Protein AF-A0A066WMF8-F1 (afdb_monomer)

Foldseek 3Di:
DDDPVNVVVVVVVVVVVVVVVCPVVPPDVVNVVVVVVVQVVCVVVQWHDDPVGIDHDDPDDDDDPVRVVVVVVVVVVVVVVVCVVCVVVPPPDDDDDDPDDPPPDPPPPPDDDDDD

Radius of gyration: 26.92 Å; Cα contacts (8 Å, |Δi|>4): 24; chains: 1; bounding box: 43×72×70 Å

Secondary structure (DSSP, 8-state):
---HHHHHHHHHHHHHHHHHHHHHHS--HHHHHHHHHHHHHHHHTTEEEETTEEEE---SPPPPHHHHHHHHHHHHHHHHHHHHHTTTTT-----S---------TTSSSS-----

Sequence (116 aa):
MATIGDYIFLAIVIALIVAIYQGITRGSPALQESIRNQQEALKKSGINLSDHGVSIKTDKRAPSREEYIDSAQRAFSSAGEAINRHREAMSWGGPEGAQGGHRTTAQQFFGKRKVG

Mean predicted aligned error: 18.96 Å

Organism: Tilletiaria anomala (strain ATCC 24038 / CBS 436.72 / UBC 951) (NCBI:txid1037660)

Structure (mmCIF, N/CA/C/O backbone):
data_AF-A0A066WMF8-F1
#
_entry.id   AF-A0A066WMF8-F1
#
loop_
_atom_site.group_PDB
_atom_site.id
_atom_site.type_symbol
_atom_site.label_atom_id
_atom_site.label_alt_id
_atom_site.label_comp_id
_atom_site.label_asym_id
_atom_site.label_entity_id
_atom_site.label_seq_id
_atom_site.pdbx_PDB_ins_code
_atom_site.Cartn_x
_atom_site.Cartn_y
_atom_site.Cartn_z
_atom_site.occupancy
_atom_site.B_iso_or_equiv
_atom_site.auth_seq_id
_atom_site.auth_comp_id
_atom_site.auth_asym_id
_atom_site.auth_atom_id
_atom_site.pdbx_PDB_model_num
ATOM 1 N N . MET A 1 1 ? 5.061 -12.685 -42.327 1.00 72.69 1 MET A N 1
ATOM 2 C CA . MET A 1 1 ? 6.243 -13.208 -41.613 1.00 72.69 1 MET A CA 1
ATOM 3 C C . MET A 1 1 ? 6.494 -12.278 -40.446 1.00 72.69 1 MET A C 1
ATOM 5 O O . MET A 1 1 ? 6.552 -11.080 -40.691 1.00 72.69 1 MET A O 1
ATOM 9 N N . ALA A 1 2 ? 6.538 -12.782 -39.213 1.00 77.38 2 ALA A N 1
ATOM 10 C CA . ALA A 1 2 ? 6.861 -11.939 -38.063 1.00 77.38 2 ALA A CA 1
ATOM 11 C C . ALA A 1 2 ? 8.289 -11.408 -38.224 1.00 77.38 2 ALA A C 1
ATOM 13 O O . ALA A 1 2 ? 9.204 -12.171 -38.555 1.00 77.38 2 ALA A O 1
ATOM 14 N N . THR A 1 3 ? 8.457 -10.102 -38.058 1.00 89.38 3 THR A N 1
ATOM 15 C CA . THR A 1 3 ? 9.758 -9.447 -38.208 1.00 89.38 3 THR A CA 1
ATOM 16 C C . THR A 1 3 ? 10.558 -9.653 -36.923 1.00 89.38 3 THR A C 1
ATOM 18 O O . THR A 1 3 ? 9.987 -9.786 -35.846 1.00 89.38 3 THR A O 1
ATOM 21 N N . ILE A 1 4 ? 11.891 -9.658 -36.993 1.00 90.62 4 ILE A N 1
ATOM 22 C CA . ILE A 1 4 ? 12.767 -9.790 -35.809 1.00 90.62 4 ILE A CA 1
ATOM 23 C C . ILE A 1 4 ? 12.416 -8.755 -34.719 1.00 90.62 4 ILE A C 1
ATOM 25 O O . ILE A 1 4 ? 12.471 -9.061 -33.530 1.00 90.62 4 ILE A O 1
ATOM 29 N N . GLY A 1 5 ? 11.977 -7.557 -35.122 1.00 91.19 5 GLY A N 1
ATOM 30 C CA . GLY A 1 5 ? 11.493 -6.518 -34.211 1.00 91.19 5 GLY A CA 1
ATOM 31 C C . GLY A 1 5 ? 10.264 -6.922 -33.387 1.00 91.19 5 GLY A C 1
ATOM 32 O O . GLY A 1 5 ? 10.190 -6.547 -32.219 1.00 91.19 5 GLY A O 1
ATOM 33 N N . ASP A 1 6 ? 9.360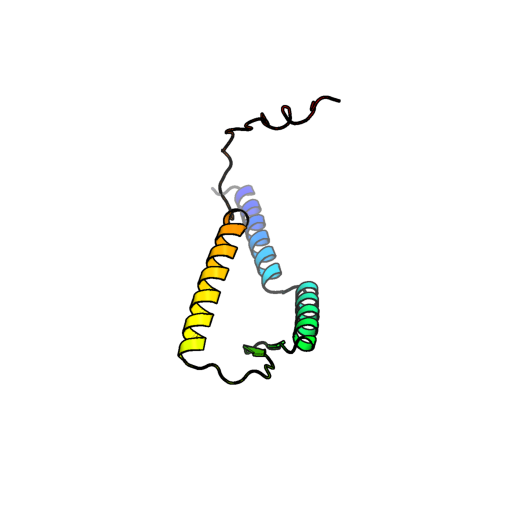 -7.742 -33.933 1.00 89.62 6 ASP A N 1
ATOM 34 C CA . ASP A 1 6 ? 8.160 -8.204 -33.219 1.00 89.62 6 ASP A CA 1
ATOM 35 C C . ASP A 1 6 ? 8.538 -9.094 -32.027 1.00 89.62 6 ASP A C 1
ATOM 37 O O . ASP A 1 6 ? 7.964 -8.978 -30.946 1.00 89.62 6 ASP A O 1
ATOM 41 N N . TYR A 1 7 ? 9.564 -9.936 -32.189 1.00 92.06 7 TYR A N 1
ATOM 42 C CA . TYR A 1 7 ? 10.062 -10.799 -31.115 1.00 92.06 7 TYR A CA 1
ATOM 43 C C . TYR A 1 7 ? 10.793 -10.014 -30.019 1.00 92.06 7 TYR A C 1
ATOM 45 O O . TYR A 1 7 ? 10.651 -10.332 -28.838 1.00 92.06 7 TYR A O 1
ATOM 53 N N . ILE A 1 8 ? 11.542 -8.969 -30.388 1.00 93.69 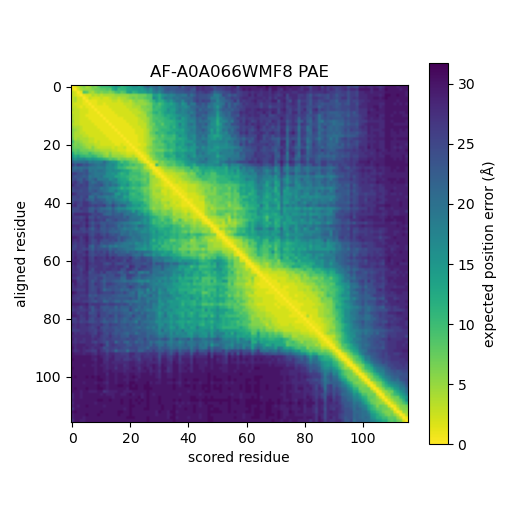8 ILE A N 1
ATOM 54 C CA . ILE A 1 8 ? 12.228 -8.096 -29.421 1.00 93.69 8 ILE A CA 1
ATOM 55 C C . ILE A 1 8 ? 11.202 -7.301 -28.610 1.00 93.69 8 ILE A C 1
ATOM 57 O O . ILE A 1 8 ? 11.288 -7.246 -27.383 1.00 93.69 8 ILE A O 1
ATOM 61 N N . PHE A 1 9 ? 10.203 -6.724 -29.281 1.00 93.50 9 PHE A N 1
ATOM 62 C CA . PHE A 1 9 ? 9.131 -5.993 -28.615 1.00 93.50 9 PHE A CA 1
ATOM 63 C C . PHE A 1 9 ? 8.342 -6.899 -27.663 1.00 93.50 9 PHE A C 1
ATOM 65 O O . PHE A 1 9 ? 8.123 -6.537 -26.506 1.00 93.50 9 PHE A O 1
ATOM 72 N N . LEU A 1 10 ? 8.000 -8.115 -28.103 1.00 91.94 10 LEU A N 1
ATOM 73 C CA . LEU A 1 10 ? 7.325 -9.104 -27.265 1.00 91.94 10 LEU A CA 1
ATOM 74 C C . LEU A 1 10 ? 8.136 -9.444 -26.003 1.00 91.94 10 LEU A C 1
ATOM 76 O O . LEU A 1 10 ? 7.574 -9.497 -24.909 1.00 91.94 10 LEU A O 1
ATOM 80 N N . ALA A 1 11 ? 9.453 -9.625 -26.130 1.00 92.75 11 ALA A N 1
ATOM 81 C CA . ALA A 1 11 ? 10.322 -9.915 -24.991 1.00 92.75 11 ALA A CA 1
ATOM 82 C C . ALA A 1 11 ? 10.338 -8.772 -23.959 1.00 92.75 11 ALA A C 1
ATOM 84 O O . ALA A 1 11 ? 10.276 -9.031 -22.756 1.00 92.75 11 ALA A O 1
ATOM 85 N N . ILE A 1 12 ? 10.359 -7.515 -24.416 1.00 95.00 12 ILE A N 1
ATOM 86 C CA . ILE A 1 12 ? 10.311 -6.336 -23.537 1.00 95.00 12 ILE A CA 1
ATOM 87 C C . ILE A 1 12 ? 8.979 -6.278 -22.785 1.00 95.00 12 ILE A C 1
ATOM 89 O O . ILE A 1 12 ? 8.969 -6.071 -21.571 1.00 95.00 12 ILE A O 1
ATOM 93 N N . VAL A 1 13 ? 7.859 -6.499 -23.478 1.00 95.25 13 VAL A N 1
ATOM 94 C CA . VAL A 1 13 ? 6.523 -6.484 -22.861 1.00 95.25 13 VAL A CA 1
ATOM 95 C C . VAL A 1 13 ? 6.400 -7.576 -21.796 1.00 95.25 13 VAL A C 1
ATOM 97 O O . VAL A 1 13 ? 5.950 -7.300 -20.683 1.00 95.25 13 VAL A O 1
ATOM 100 N N . ILE A 1 14 ? 6.858 -8.797 -22.091 1.00 95.88 14 ILE A N 1
ATOM 101 C CA . ILE A 1 14 ? 6.863 -9.901 -21.119 1.00 95.88 14 ILE A CA 1
ATOM 102 C C . ILE A 1 14 ? 7.741 -9.557 -19.908 1.00 95.88 14 ILE A C 1
ATOM 104 O O . ILE A 1 14 ? 7.315 -9.757 -18.769 1.00 95.88 14 ILE A O 1
ATOM 108 N N . ALA A 1 15 ? 8.934 -8.996 -20.124 1.00 93.81 15 ALA A N 1
ATOM 109 C CA . ALA A 1 15 ? 9.825 -8.593 -19.038 1.00 93.81 15 ALA A CA 1
ATOM 110 C C . ALA A 1 15 ? 9.186 -7.534 -18.121 1.00 93.81 15 ALA A C 1
ATOM 112 O O . ALA A 1 15 ? 9.320 -7.621 -16.900 1.00 93.81 15 ALA A O 1
ATOM 113 N N . LEU A 1 16 ? 8.444 -6.578 -18.689 1.00 94.56 16 LEU A N 1
ATOM 114 C CA . LEU A 1 16 ? 7.735 -5.536 -17.940 1.00 94.56 16 LEU A CA 1
ATOM 115 C C . LEU A 1 16 ? 6.629 -6.124 -17.052 1.00 94.56 16 LEU A C 1
ATOM 117 O O . LEU A 1 16 ? 6.539 -5.789 -15.871 1.00 94.56 16 LEU A O 1
ATOM 121 N N . ILE A 1 17 ? 5.838 -7.055 -17.591 1.00 94.50 17 ILE A N 1
ATOM 122 C CA . ILE A 1 17 ? 4.786 -7.753 -16.837 1.00 94.50 17 ILE A CA 1
ATOM 123 C C . ILE A 1 17 ? 5.397 -8.549 -15.676 1.00 94.50 17 ILE A C 1
ATOM 125 O O . ILE A 1 17 ? 4.920 -8.459 -14.543 1.00 94.50 17 ILE A O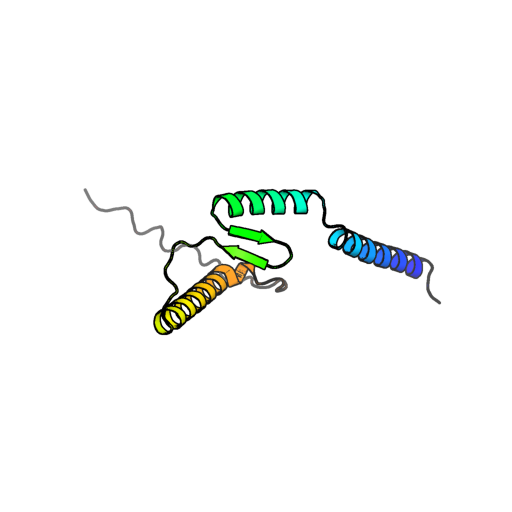 1
ATOM 129 N N . VAL A 1 18 ? 6.485 -9.284 -15.928 1.00 93.06 18 VAL A N 1
ATOM 130 C CA . VAL A 1 18 ? 7.191 -10.056 -14.892 1.00 93.06 18 VAL A CA 1
ATOM 131 C C . VAL A 1 18 ? 7.797 -9.139 -13.828 1.00 93.06 18 VAL A C 1
ATOM 133 O O . VAL A 1 18 ? 7.725 -9.459 -12.641 1.00 93.06 18 VAL A O 1
ATOM 136 N N . ALA A 1 19 ? 8.365 -7.996 -14.215 1.00 86.81 19 ALA A N 1
ATOM 137 C CA . ALA A 1 19 ? 8.931 -7.029 -13.279 1.00 86.81 19 ALA A CA 1
ATOM 138 C C . ALA A 1 19 ? 7.861 -6.445 -12.344 1.00 86.81 19 ALA A C 1
ATOM 140 O O . ALA A 1 19 ? 8.065 -6.411 -11.129 1.00 86.81 19 ALA A O 1
ATOM 141 N N . ILE A 1 20 ? 6.700 -6.060 -12.885 1.00 87.06 20 ILE A N 1
ATOM 142 C CA . ILE A 1 20 ? 5.565 -5.572 -12.088 1.00 87.06 20 ILE A CA 1
ATOM 143 C C . ILE A 1 20 ? 5.060 -6.677 -11.153 1.00 87.06 20 ILE A C 1
ATOM 145 O O . ILE A 1 20 ? 4.898 -6.446 -9.955 1.00 87.06 20 ILE A O 1
ATOM 149 N N . TYR A 1 21 ? 4.874 -7.895 -11.668 1.00 88.44 21 TYR A N 1
ATOM 150 C CA . TYR A 1 21 ? 4.416 -9.032 -10.869 1.00 88.44 21 TYR A CA 1
ATOM 151 C C . TYR A 1 21 ? 5.367 -9.347 -9.707 1.00 88.44 21 TYR A C 1
ATOM 153 O O . TYR A 1 21 ? 4.927 -9.547 -8.572 1.00 88.44 21 TYR A O 1
ATOM 161 N N . GLN A 1 22 ? 6.679 -9.344 -9.960 1.00 81.19 22 GLN A N 1
ATOM 162 C CA . GLN A 1 22 ? 7.677 -9.552 -8.912 1.00 81.19 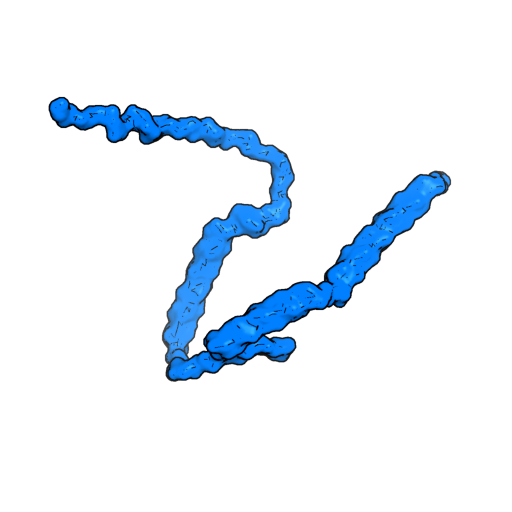22 GLN A CA 1
ATOM 163 C C . GLN A 1 22 ? 7.749 -8.385 -7.925 1.00 81.19 22 GLN A C 1
ATOM 165 O O . GLN A 1 22 ? 7.954 -8.631 -6.741 1.00 81.19 22 GLN A O 1
ATOM 170 N N . GLY A 1 23 ? 7.536 -7.146 -8.374 1.00 79.00 23 GLY A N 1
ATOM 171 C CA . GLY A 1 23 ? 7.473 -5.977 -7.495 1.00 79.00 23 GLY A CA 1
ATOM 172 C C . GLY A 1 23 ? 6.286 -6.011 -6.527 1.00 79.00 23 GLY A C 1
ATOM 173 O O . GLY A 1 23 ? 6.420 -5.586 -5.384 1.00 79.00 23 GLY A O 1
ATOM 174 N N . ILE A 1 24 ? 5.147 -6.562 -6.956 1.00 74.06 24 ILE A N 1
ATOM 175 C CA . ILE A 1 24 ? 3.954 -6.712 -6.108 1.00 74.06 24 ILE A CA 1
ATOM 176 C C . ILE A 1 24 ? 4.097 -7.908 -5.156 1.00 74.06 24 ILE A C 1
ATOM 178 O O . ILE A 1 24 ? 3.791 -7.799 -3.972 1.00 74.06 24 ILE A O 1
ATOM 182 N N . THR A 1 25 ? 4.555 -9.057 -5.659 1.00 73.31 25 THR A N 1
ATOM 183 C CA . THR A 1 25 ? 4.628 -10.300 -4.865 1.00 73.31 25 THR A CA 1
ATOM 184 C C . THR A 1 25 ? 5.775 -10.302 -3.862 1.00 73.31 25 THR A C 1
ATOM 186 O O . THR A 1 25 ? 5.630 -10.825 -2.757 1.00 73.31 25 THR A O 1
ATOM 189 N N . ARG A 1 26 ? 6.908 -9.681 -4.196 1.00 65.50 26 ARG A N 1
ATOM 190 C CA . ARG A 1 26 ? 8.011 -9.463 -3.258 1.00 65.50 26 ARG A CA 1
ATOM 191 C C . ARG A 1 26 ? 7.784 -8.142 -2.545 1.00 65.50 26 ARG A C 1
ATOM 193 O O . ARG A 1 26 ? 8.526 -7.189 -2.767 1.00 65.50 26 ARG A O 1
ATOM 200 N N . GLY A 1 27 ? 6.732 -8.100 -1.722 1.00 58.78 27 GLY A N 1
ATOM 201 C CA . GLY A 1 27 ? 6.409 -6.958 -0.872 1.00 58.78 27 GLY A CA 1
ATOM 202 C C . GLY A 1 27 ? 7.689 -6.424 -0.240 1.00 58.78 27 GLY A C 1
ATOM 203 O O . GLY A 1 27 ? 8.353 -7.128 0.526 1.00 58.78 27 GLY A O 1
ATOM 204 N N . SER A 1 28 ? 8.088 -5.226 -0.660 1.00 60.94 28 SER A N 1
ATOM 205 C CA . SER A 1 28 ? 9.400 -4.685 -0.342 1.00 60.94 28 SER A CA 1
ATOM 206 C C . SER A 1 28 ? 9.560 -4.586 1.180 1.00 60.94 28 SER A C 1
ATOM 208 O O . SER A 1 28 ? 8.602 -4.240 1.878 1.00 60.94 28 SER A O 1
ATOM 210 N N . PRO A 1 29 ? 10.747 -4.886 1.739 1.00 61.00 29 PRO A N 1
ATOM 211 C CA . PRO A 1 29 ? 10.976 -4.798 3.183 1.00 61.00 29 PRO A CA 1
ATOM 212 C C . PRO A 1 29 ? 10.650 -3.401 3.736 1.00 61.00 29 PRO A C 1
ATOM 214 O O . PRO A 1 29 ? 10.168 -3.293 4.855 1.00 61.00 29 PRO A O 1
ATOM 217 N N . ALA A 1 30 ? 10.772 -2.355 2.910 1.00 60.56 30 ALA A N 1
ATOM 218 C CA . ALA A 1 30 ? 10.337 -0.994 3.225 1.00 60.56 30 ALA A CA 1
ATOM 219 C C . ALA A 1 30 ? 8.817 -0.861 3.473 1.00 60.56 30 ALA A C 1
ATOM 221 O O . ALA A 1 30 ? 8.395 -0.095 4.344 1.00 60.56 30 ALA A O 1
ATOM 222 N N . LEU A 1 31 ? 7.979 -1.614 2.745 1.00 60.44 31 LEU A N 1
ATOM 223 C CA . LEU A 1 31 ? 6.538 -1.673 3.010 1.00 60.44 31 LEU A CA 1
ATOM 224 C C . LEU A 1 31 ? 6.258 -2.410 4.320 1.00 60.44 31 LEU A C 1
ATOM 226 O O . LEU 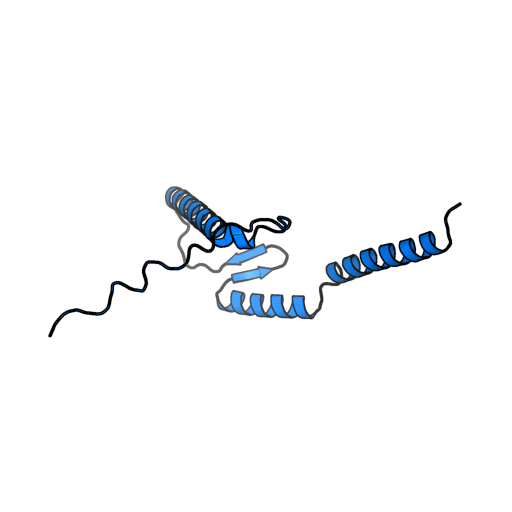A 1 31 ? 5.447 -1.944 5.114 1.00 60.44 31 LEU A O 1
ATOM 230 N N . GLN A 1 32 ? 6.941 -3.530 4.569 1.00 61.62 32 GLN A N 1
ATOM 231 C CA . GLN A 1 32 ? 6.772 -4.286 5.814 1.00 61.62 32 GLN A CA 1
ATOM 232 C C . GLN A 1 32 ? 7.214 -3.477 7.035 1.00 61.62 32 GLN A C 1
ATOM 234 O O . GLN A 1 32 ? 6.553 -3.524 8.065 1.00 61.62 32 GLN A O 1
ATOM 239 N N . GLU A 1 33 ? 8.290 -2.702 6.921 1.00 65.25 33 GLU A N 1
ATOM 240 C CA . GLU A 1 33 ? 8.784 -1.823 7.982 1.00 65.25 33 GLU A CA 1
ATOM 241 C C . GLU A 1 33 ? 7.823 -0.655 8.240 1.00 65.25 33 GLU A C 1
ATOM 243 O O . GLU A 1 33 ? 7.498 -0.358 9.387 1.00 65.25 33 GLU A O 1
ATOM 248 N N . SER A 1 34 ? 7.255 -0.066 7.183 1.00 63.38 34 SER A N 1
ATOM 249 C CA . SER A 1 34 ? 6.217 0.966 7.312 1.00 63.38 34 SER A CA 1
ATOM 250 C C . SER A 1 34 ? 4.937 0.421 7.953 1.00 63.38 34 SER A C 1
ATOM 252 O O . SER A 1 34 ? 4.371 1.057 8.843 1.00 63.38 34 SER A O 1
ATOM 254 N N . ILE A 1 35 ? 4.504 -0.778 7.551 1.00 68.62 35 ILE A N 1
ATOM 255 C CA . ILE A 1 35 ? 3.348 -1.466 8.138 1.00 68.62 35 ILE A CA 1
ATOM 256 C C . ILE A 1 35 ? 3.632 -1.832 9.597 1.00 68.62 35 ILE A C 1
ATOM 258 O O . ILE A 1 35 ? 2.765 -1.620 10.438 1.00 68.62 35 ILE A O 1
ATOM 262 N N . ARG A 1 36 ? 4.834 -2.314 9.935 1.00 71.94 36 ARG A N 1
ATOM 263 C CA . ARG A 1 36 ? 5.232 -2.615 11.321 1.00 71.94 36 ARG A CA 1
ATOM 264 C C . ARG A 1 36 ? 5.255 -1.367 12.196 1.00 71.94 36 ARG A C 1
ATOM 266 O O . ARG A 1 36 ? 4.685 -1.394 13.279 1.00 71.94 36 ARG A O 1
ATOM 273 N N . ASN A 1 37 ? 5.812 -0.259 11.713 1.00 72.88 37 ASN A N 1
ATOM 274 C CA . ASN A 1 37 ? 5.816 1.009 12.447 1.00 72.88 37 ASN A CA 1
ATOM 275 C C . ASN A 1 37 ? 4.387 1.525 12.688 1.00 72.88 37 ASN A C 1
ATOM 277 O O . ASN A 1 37 ? 4.069 2.020 13.771 1.00 72.88 37 ASN A O 1
ATOM 281 N N . GLN A 1 38 ? 3.492 1.356 11.709 1.00 73.44 38 GLN A N 1
ATOM 282 C CA . GLN A 1 38 ? 2.070 1.658 11.881 1.00 73.44 38 GLN A CA 1
ATOM 283 C C . GLN A 1 38 ? 1.390 0.679 12.845 1.00 73.44 38 GLN A C 1
ATOM 285 O O . GLN A 1 38 ? 0.619 1.115 13.694 1.00 73.44 38 GLN A O 1
ATOM 290 N N . GLN A 1 39 ? 1.696 -0.619 12.781 1.00 71.00 39 GLN A N 1
ATOM 291 C CA . GLN A 1 39 ? 1.194 -1.622 13.724 1.00 71.00 39 GLN A CA 1
ATOM 292 C C . GLN A 1 39 ? 1.644 -1.327 15.158 1.00 71.00 39 GLN A C 1
ATOM 294 O O . GLN A 1 39 ? 0.839 -1.454 16.076 1.00 71.00 39 GLN A O 1
ATOM 299 N N . GLU A 1 40 ? 2.885 -0.896 15.378 1.00 74.50 40 GLU A N 1
ATOM 300 C CA . GLU A 1 40 ? 3.379 -0.502 16.701 1.00 74.50 40 GLU A CA 1
ATOM 301 C C . GLU A 1 40 ? 2.689 0.763 17.222 1.00 74.50 40 GLU A C 1
ATOM 303 O O . GLU A 1 40 ? 2.275 0.807 18.387 1.00 74.50 40 GLU A O 1
ATOM 308 N N . ALA A 1 41 ? 2.490 1.763 16.359 1.00 74.00 41 ALA A N 1
ATOM 309 C CA . ALA A 1 41 ? 1.722 2.958 16.699 1.00 74.00 41 ALA A CA 1
ATOM 310 C C . ALA A 1 41 ? 0.264 2.611 17.057 1.00 74.00 41 ALA A C 1
ATOM 312 O O . ALA A 1 41 ? -0.252 3.071 18.077 1.00 74.00 41 ALA A O 1
ATOM 313 N N . LEU A 1 42 ? -0.371 1.731 16.279 1.00 71.19 42 LEU A N 1
ATOM 314 C CA . LEU A 1 42 ? -1.722 1.222 16.528 1.00 71.19 42 LEU A CA 1
ATOM 315 C C . LEU A 1 42 ? -1.786 0.417 17.832 1.00 71.19 42 LEU A C 1
ATOM 317 O O . LEU A 1 42 ? -2.705 0.614 18.628 1.00 71.19 42 LEU A O 1
ATOM 321 N N . LYS A 1 43 ? -0.772 -0.407 18.115 1.00 75.88 43 LYS A N 1
ATOM 322 C CA . LYS A 1 43 ? -0.668 -1.197 19.348 1.00 75.88 43 LYS A CA 1
ATOM 323 C C . LYS A 1 43 ? -0.557 -0.304 20.580 1.00 75.88 43 LYS A C 1
ATOM 325 O O . LYS A 1 43 ? -1.192 -0.595 21.594 1.00 75.88 43 LYS A O 1
ATOM 330 N N . LYS A 1 44 ? 0.179 0.809 20.486 1.00 75.19 44 LYS A N 1
ATOM 331 C CA . LYS A 1 44 ? 0.255 1.837 21.539 1.00 75.19 44 LYS A CA 1
ATOM 332 C C . LYS A 1 44 ? -1.094 2.527 21.772 1.00 75.19 44 LYS A C 1
ATOM 334 O O . LYS A 1 44 ? -1.410 2.868 22.908 1.00 75.19 44 LYS A O 1
ATOM 339 N N . SER A 1 45 ? -1.906 2.667 20.727 1.00 69.75 45 SER A N 1
ATOM 340 C CA . SER A 1 45 ? -3.295 3.142 20.801 1.00 69.75 45 SER A CA 1
ATOM 341 C C . SER A 1 45 ? -4.313 2.054 21.187 1.00 69.75 45 SER A C 1
ATOM 343 O O . SER A 1 45 ? -5.507 2.335 21.228 1.00 69.75 45 SER A O 1
ATOM 345 N N . GLY A 1 46 ? -3.871 0.826 21.490 1.00 69.12 46 GLY A N 1
ATOM 346 C CA . GLY A 1 46 ? -4.734 -0.283 21.914 1.00 69.12 46 GLY A CA 1
ATOM 347 C C . GLY A 1 46 ? -5.322 -1.129 20.777 1.00 69.12 46 GLY A C 1
ATOM 348 O O . GLY A 1 46 ? -6.144 -2.005 21.044 1.00 69.12 46 GLY A O 1
ATOM 349 N N . ILE A 1 47 ? -4.899 -0.904 19.531 1.00 70.44 47 ILE A N 1
ATOM 350 C CA . ILE A 1 47 ? -5.334 -1.625 18.329 1.00 70.44 47 ILE A CA 1
ATOM 351 C C . ILE A 1 47 ? -4.245 -2.635 17.932 1.00 70.44 47 ILE A C 1
ATOM 353 O O . ILE A 1 47 ? -3.168 -2.271 17.475 1.00 70.44 47 ILE A O 1
ATOM 357 N N . ASN A 1 48 ? -4.519 -3.924 18.105 1.00 72.69 48 ASN A N 1
ATOM 358 C CA . ASN A 1 48 ? -3.671 -5.029 17.668 1.00 72.69 48 ASN A CA 1
ATOM 359 C C . ASN A 1 48 ? -4.087 -5.472 16.259 1.00 72.69 48 ASN A C 1
ATOM 361 O O . ASN A 1 48 ? -5.145 -6.074 16.083 1.00 72.69 48 ASN A O 1
ATOM 365 N N . LEU A 1 49 ? -3.255 -5.182 15.260 1.00 65.25 49 LEU A N 1
ATOM 366 C CA . LEU A 1 49 ? -3.390 -5.731 13.909 1.00 65.25 49 LEU A CA 1
ATOM 367 C C . LEU A 1 49 ? -2.584 -7.031 13.816 1.00 65.25 49 LEU A C 1
ATOM 369 O O . LEU A 1 49 ? -1.386 -7.031 14.087 1.00 65.25 49 LEU A O 1
ATOM 373 N N . SER A 1 50 ? -3.236 -8.121 13.421 1.00 71.12 50 SER A N 1
ATOM 374 C CA . SER A 1 50 ? -2.605 -9.410 13.114 1.00 71.12 50 SER A CA 1
ATOM 375 C C . SER A 1 50 ? -3.084 -9.913 11.752 1.00 71.12 50 SER A C 1
ATOM 377 O O . SER A 1 50 ? -4.148 -9.496 11.294 1.00 71.12 50 SER A O 1
ATOM 379 N N . ASP A 1 51 ? -2.356 -10.846 11.135 1.00 64.38 51 ASP A N 1
ATOM 380 C CA . ASP A 1 51 ? -2.725 -11.436 9.832 1.00 64.38 51 ASP A CA 1
ATOM 381 C C . ASP A 1 51 ? -4.102 -12.126 9.840 1.00 64.38 51 ASP A C 1
ATOM 383 O O . ASP A 1 51 ? -4.712 -12.328 8.793 1.00 64.38 51 ASP A O 1
ATOM 387 N N . HIS A 1 52 ? -4.621 -12.455 11.026 1.00 68.69 52 HIS A N 1
ATOM 388 C CA . HIS A 1 52 ? -5.929 -13.081 11.217 1.00 68.69 52 HIS A CA 1
ATOM 389 C C . HIS A 1 52 ? -7.049 -12.084 11.562 1.00 68.69 52 HIS A C 1
ATOM 391 O O . HIS A 1 52 ? -8.214 -12.478 11.606 1.00 68.69 52 HIS A O 1
ATOM 397 N N . GLY A 1 53 ? -6.733 -10.806 11.809 1.00 67.44 53 GLY A N 1
ATOM 398 C CA . GLY A 1 53 ? -7.737 -9.783 12.106 1.00 67.44 53 GLY A CA 1
ATOM 399 C C . GLY A 1 53 ? -7.265 -8.643 13.011 1.00 67.44 53 GLY A C 1
ATOM 400 O O . GLY A 1 53 ? -6.117 -8.587 13.460 1.00 67.44 53 GLY A O 1
ATOM 401 N N . VAL A 1 54 ? -8.197 -7.724 13.285 1.00 76.06 54 VAL A N 1
ATOM 402 C CA . VAL A 1 54 ? -7.995 -6.508 14.088 1.00 76.06 54 VAL A CA 1
ATOM 403 C C . VAL A 1 54 ? -8.661 -6.667 15.453 1.00 76.06 54 VAL A C 1
ATOM 405 O O . VAL A 1 54 ? -9.871 -6.856 15.542 1.00 76.06 54 VAL A O 1
ATOM 408 N N . SER A 1 55 ? -7.880 -6.559 16.525 1.00 75.56 55 SER A N 1
ATOM 409 C CA . SER A 1 55 ? -8.355 -6.589 17.909 1.00 75.56 55 SER A CA 1
ATOM 410 C C . SER A 1 55 ? -8.195 -5.210 18.539 1.00 75.56 55 SER A C 1
ATOM 412 O O . SER A 1 55 ? -7.095 -4.671 18.573 1.00 75.56 55 SER A O 1
ATOM 414 N N . ILE A 1 56 ? -9.275 -4.625 19.048 1.00 74.12 56 ILE A N 1
ATOM 415 C CA . ILE A 1 56 ? -9.244 -3.306 19.689 1.00 74.12 56 ILE A CA 1
ATOM 416 C C . ILE A 1 56 ? -9.529 -3.501 21.172 1.00 74.12 56 ILE A C 1
ATOM 418 O O . ILE A 1 56 ? -10.597 -3.994 21.538 1.00 74.12 56 ILE A O 1
ATOM 422 N N . LYS A 1 57 ? -8.594 -3.100 22.037 1.00 73.50 57 LYS A N 1
ATOM 423 C CA . LYS A 1 57 ? -8.880 -2.968 23.466 1.00 73.50 57 LYS A CA 1
ATOM 424 C C . LYS A 1 57 ? -9.822 -1.787 23.647 1.00 73.50 57 LYS A C 1
ATOM 426 O O . LYS A 1 57 ? -9.444 -0.644 23.409 1.00 73.50 57 LYS A O 1
ATOM 431 N N . THR A 1 58 ? -11.056 -2.072 24.038 1.00 69.12 58 THR A N 1
ATOM 432 C CA . THR A 1 58 ? -12.036 -1.047 24.375 1.00 69.12 58 THR A CA 1
ATOM 433 C C . THR A 1 58 ? -12.589 -1.324 25.763 1.00 69.12 58 THR A C 1
ATOM 435 O O . THR A 1 58 ? -13.086 -2.413 26.028 1.00 69.12 58 THR A O 1
ATOM 438 N N . ASP A 1 59 ? -12.505 -0.331 26.647 1.00 71.06 59 ASP A N 1
ATOM 439 C CA . ASP A 1 59 ? -13.117 -0.373 27.982 1.00 71.06 59 ASP A CA 1
ATOM 440 C C . ASP A 1 59 ? -14.604 0.025 27.941 1.00 71.06 59 ASP A C 1
ATOM 442 O O . ASP A 1 59 ? -15.233 0.287 28.968 1.00 71.06 59 ASP A O 1
ATOM 446 N N . LYS A 1 60 ? -15.192 0.120 26.741 1.00 68.50 60 LYS A N 1
ATOM 447 C CA . LYS A 1 60 ? -16.599 0.475 26.577 1.00 68.50 60 LYS A CA 1
ATOM 448 C C . LYS A 1 60 ? -17.501 -0.730 26.827 1.00 68.50 60 LYS A C 1
ATOM 450 O O . LYS A 1 60 ? -17.243 -1.839 26.368 1.00 68.50 60 LYS A O 1
ATOM 455 N N . ARG A 1 61 ? -18.613 -0.471 27.519 1.00 78.06 61 ARG A N 1
ATOM 456 C CA . ARG A 1 61 ? -19.735 -1.404 27.660 1.00 78.06 61 ARG A CA 1
A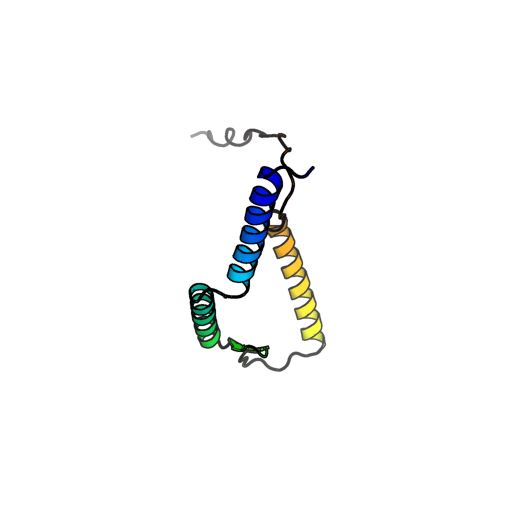TOM 457 C C . ARG A 1 61 ? -20.218 -1.855 26.276 1.00 78.06 61 ARG A C 1
ATOM 459 O O . ARG A 1 61 ? -20.259 -1.050 25.348 1.00 78.06 61 ARG A O 1
ATOM 466 N N . ALA A 1 62 ? -20.630 -3.121 26.171 1.00 75.75 62 ALA A N 1
ATOM 467 C CA . ALA A 1 62 ? -21.251 -3.651 24.962 1.00 75.75 62 ALA A CA 1
ATOM 468 C C . ALA A 1 62 ? -22.453 -2.771 24.545 1.00 75.75 62 ALA A C 1
ATOM 470 O O . ALA A 1 62 ? -23.350 -2.561 25.372 1.00 75.75 62 ALA A O 1
ATOM 471 N N . PRO A 1 63 ? -22.465 -2.239 23.308 1.00 76.06 63 PRO A N 1
ATOM 472 C CA . PRO A 1 63 ? -23.520 -1.343 22.849 1.00 76.06 63 PRO A CA 1
ATOM 473 C C . PRO A 1 63 ? -24.861 -2.075 22.785 1.00 76.06 63 PRO A C 1
ATOM 475 O O . PRO A 1 63 ? -24.923 -3.267 22.467 1.00 76.06 63 PRO A O 1
ATOM 478 N N . SER A 1 64 ? -25.946 -1.362 23.089 1.00 83.69 64 SER A N 1
ATOM 479 C CA . SER A 1 64 ? -27.293 -1.883 22.847 1.00 83.69 64 SER A CA 1
ATOM 480 C C . SER A 1 64 ? -27.568 -1.972 21.342 1.00 83.69 64 SER A C 1
ATOM 482 O O . SER A 1 64 ? -26.876 -1.366 20.521 1.00 83.69 64 SER A O 1
ATOM 484 N N . ARG A 1 65 ? -28.588 -2.745 20.955 1.00 79.06 65 ARG A N 1
ATOM 485 C CA . ARG A 1 65 ? -28.931 -2.969 19.542 1.00 79.06 65 ARG A CA 1
ATOM 486 C C . ARG A 1 65 ? -29.250 -1.658 18.820 1.00 79.06 65 ARG A C 1
ATOM 488 O O . ARG A 1 65 ? -28.855 -1.475 17.673 1.00 79.06 65 ARG A O 1
ATOM 495 N N . GLU A 1 66 ? -29.925 -0.747 19.503 1.00 80.69 66 GLU A N 1
ATOM 496 C CA . GLU A 1 66 ? -30.281 0.577 18.997 1.00 80.69 66 GLU A CA 1
ATOM 497 C C . GLU A 1 66 ? -29.031 1.445 18.805 1.00 80.69 66 GLU A C 1
ATOM 499 O O . GLU A 1 66 ? -28.860 2.058 17.755 1.00 80.69 66 GLU A O 1
ATOM 504 N N . GLU A 1 67 ? -28.102 1.422 19.764 1.00 78.75 67 GLU A N 1
ATOM 505 C CA . GLU A 1 67 ? -26.835 2.156 19.675 1.00 78.75 67 GLU A CA 1
ATOM 506 C C . GLU A 1 67 ? -25.932 1.616 18.551 1.00 78.75 67 GLU A C 1
ATOM 508 O O . GLU A 1 67 ? -25.214 2.374 17.888 1.00 78.75 67 GLU A O 1
ATOM 513 N N . TYR A 1 68 ? -26.007 0.313 18.268 1.00 80.06 68 TYR A N 1
ATOM 514 C CA . TYR A 1 68 ? -25.334 -0.293 17.121 1.00 80.06 68 TYR A CA 1
ATOM 515 C C . TYR A 1 68 ? -25.901 0.207 15.784 1.00 80.06 68 TYR A C 1
ATOM 517 O O . TYR A 1 68 ? -25.143 0.553 14.879 1.00 80.06 68 TYR A O 1
ATOM 525 N N . ILE A 1 69 ? -27.227 0.291 15.656 1.00 87.06 69 ILE A N 1
ATOM 526 C CA . ILE A 1 69 ? -27.876 0.777 14.428 1.00 87.06 69 ILE A CA 1
ATOM 527 C C . ILE A 1 69 ? -27.538 2.254 14.196 1.00 87.06 69 ILE A C 1
ATOM 529 O O . ILE A 1 69 ? -27.133 2.626 13.093 1.00 87.06 69 ILE A O 1
ATOM 533 N N . ASP A 1 70 ? -27.622 3.076 15.240 1.00 88.00 70 ASP A N 1
ATOM 534 C CA . ASP A 1 70 ? -27.284 4.499 15.179 1.00 88.00 70 ASP A CA 1
ATOM 535 C C . ASP A 1 70 ? -25.813 4.733 14.818 1.00 88.00 70 ASP A C 1
ATOM 537 O O . ASP A 1 70 ? -25.490 5.586 13.985 1.00 88.00 70 ASP A O 1
ATOM 541 N N . SER A 1 71 ? -24.897 3.976 15.430 1.00 82.50 71 SER A N 1
ATOM 542 C CA . SER A 1 71 ? -23.466 4.088 15.129 1.00 82.50 71 SER A CA 1
ATOM 543 C C . SER A 1 71 ? -23.142 3.630 13.708 1.00 82.50 71 SER A C 1
ATOM 545 O O . SER A 1 71 ? -22.352 4.294 13.037 1.00 82.50 71 SER A O 1
ATOM 547 N N . ALA A 1 72 ? -23.799 2.581 13.206 1.00 85.50 72 ALA A N 1
ATOM 548 C CA . ALA A 1 72 ? -23.669 2.155 11.818 1.00 85.50 72 ALA A CA 1
ATOM 549 C C . ALA A 1 72 ? -24.176 3.233 10.852 1.00 85.50 72 ALA A C 1
ATOM 551 O O . ALA A 1 72 ? -23.465 3.591 9.916 1.00 85.50 72 A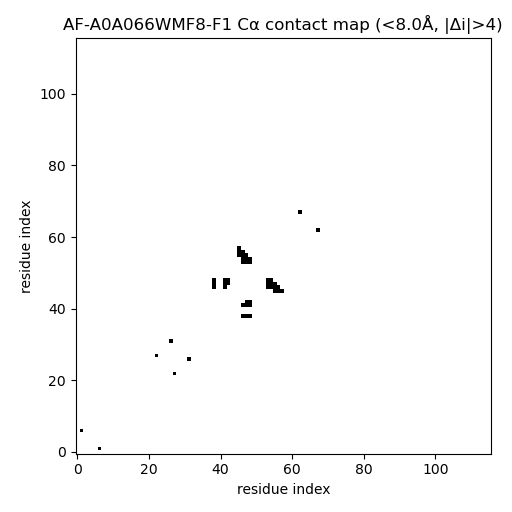LA A O 1
ATOM 552 N N . GLN A 1 73 ? -25.358 3.810 11.094 1.00 88.25 73 GLN A N 1
ATOM 553 C CA . GLN A 1 73 ? -25.901 4.878 10.247 1.00 88.25 73 GLN A CA 1
ATOM 554 C C . GLN A 1 73 ? -24.974 6.097 10.192 1.00 88.25 73 GLN A C 1
ATOM 556 O O . GLN A 1 73 ? -24.713 6.619 9.108 1.00 88.25 73 GLN A O 1
ATOM 561 N N . ARG A 1 74 ? -24.418 6.510 11.338 1.00 87.00 74 ARG A N 1
ATOM 562 C CA . ARG A 1 74 ? -23.432 7.605 11.399 1.00 87.00 74 ARG A CA 1
ATOM 563 C C . ARG A 1 74 ? -22.117 7.247 10.708 1.00 87.00 74 ARG A C 1
ATOM 565 O O . ARG A 1 74 ? -21.511 8.096 10.055 1.00 87.00 74 ARG A O 1
ATOM 572 N N . ALA A 1 75 ? -21.658 6.004 10.834 1.00 83.62 75 ALA A N 1
ATOM 573 C CA . ALA A 1 75 ? -20.468 5.533 10.133 1.00 83.62 75 ALA A CA 1
ATOM 574 C C . ALA A 1 75 ? -20.679 5.547 8.611 1.00 83.62 75 ALA A C 1
ATOM 576 O O . ALA A 1 75 ? -19.821 6.031 7.880 1.00 83.62 75 ALA A O 1
ATOM 577 N N . PHE A 1 76 ? -21.840 5.100 8.129 1.00 87.62 76 PHE A N 1
ATOM 578 C CA . PHE A 1 76 ? -22.166 5.121 6.703 1.00 87.62 76 PHE A CA 1
ATOM 579 C C . PHE A 1 76 ? -22.310 6.541 6.152 1.00 87.62 76 PHE A C 1
ATOM 581 O O . PHE A 1 76 ? -21.782 6.822 5.075 1.00 87.62 76 PHE A O 1
ATOM 588 N N . SER A 1 77 ? -22.975 7.448 6.874 1.00 87.50 77 SER A N 1
ATOM 589 C CA . SER A 1 77 ? -23.110 8.838 6.425 1.00 87.50 77 SER A CA 1
ATOM 590 C C . SER A 1 77 ? -21.757 9.547 6.373 1.00 87.50 77 SER A C 1
ATOM 592 O O . SER A 1 77 ? -21.409 10.132 5.348 1.00 87.50 77 SER A O 1
ATOM 594 N N . SER A 1 78 ? -20.947 9.423 7.427 1.00 86.44 78 SER A N 1
ATOM 595 C CA . SER A 1 78 ? -19.607 10.020 7.474 1.00 86.44 78 SER A CA 1
ATOM 596 C C . SER A 1 78 ? -18.652 9.432 6.430 1.00 86.44 78 SER A C 1
ATOM 598 O O . SER A 1 78 ? -17.885 10.181 5.819 1.00 86.44 78 SER A O 1
ATOM 600 N N . ALA A 1 79 ? -18.727 8.123 6.165 1.00 82.75 79 ALA A N 1
ATOM 601 C CA . ALA A 1 79 ? -17.982 7.485 5.085 1.00 82.75 79 ALA A CA 1
ATOM 602 C C . ALA A 1 79 ? -18.419 8.014 3.711 1.00 82.75 79 ALA A C 1
ATOM 604 O O . ALA A 1 79 ? -17.569 8.378 2.900 1.00 82.75 79 ALA A O 1
ATOM 605 N N . GLY A 1 80 ? -19.728 8.127 3.464 1.00 85.56 80 GLY A N 1
ATOM 606 C CA . GLY A 1 80 ? -20.265 8.699 2.228 1.00 85.56 80 GLY A CA 1
ATOM 607 C C . GLY A 1 80 ? -19.821 10.147 2.007 1.00 85.56 80 GLY A C 1
ATOM 608 O O . GLY A 1 80 ? -19.391 10.508 0.913 1.00 85.56 80 GLY A O 1
ATOM 609 N N . GLU A 1 81 ? -19.839 10.972 3.052 1.00 83.69 81 GLU A N 1
ATOM 610 C CA . GLU A 1 81 ? -19.320 12.340 2.992 1.00 83.69 81 GLU A CA 1
ATOM 611 C C . GLU A 1 81 ? -17.817 12.394 2.704 1.00 83.69 81 GLU A C 1
ATOM 613 O O . GLU A 1 81 ? -17.379 13.219 1.904 1.00 83.69 81 GLU A O 1
ATOM 618 N N . ALA A 1 82 ? -17.015 11.532 3.335 1.00 80.75 82 ALA A N 1
ATOM 619 C CA . ALA A 1 82 ? -15.578 11.465 3.085 1.00 80.75 82 ALA A CA 1
ATOM 620 C C . ALA A 1 82 ? -15.275 11.038 1.641 1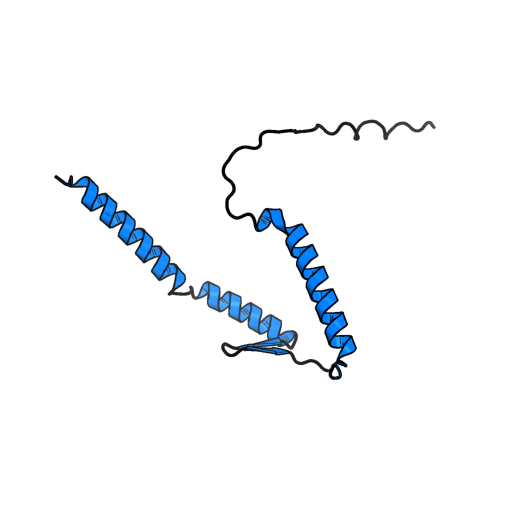.00 80.75 82 ALA A C 1
ATOM 622 O O . ALA A 1 82 ? -14.435 11.654 0.983 1.00 80.75 82 ALA A O 1
ATOM 623 N N . ILE A 1 83 ? -16.006 10.048 1.125 1.00 80.88 83 ILE A N 1
ATOM 624 C CA . ILE A 1 83 ? -15.911 9.607 -0.271 1.00 80.88 83 ILE A CA 1
ATOM 625 C C . ILE A 1 83 ? -16.290 10.749 -1.216 1.00 80.88 83 ILE A C 1
ATOM 627 O O . ILE A 1 83 ? -15.581 10.990 -2.186 1.00 80.88 83 ILE A O 1
ATOM 631 N N . ASN A 1 84 ? -17.353 11.496 -0.917 1.00 80.25 84 ASN A N 1
ATOM 632 C CA . ASN A 1 84 ? -17.751 12.647 -1.726 1.00 80.25 84 ASN A CA 1
ATOM 633 C C . ASN A 1 84 ? -16.704 13.771 -1.694 1.00 80.25 84 ASN A C 1
ATOM 635 O O . ASN A 1 84 ? -16.395 14.338 -2.740 1.00 80.25 84 ASN A O 1
ATOM 639 N N . ARG A 1 85 ? -16.113 14.058 -0.526 1.00 80.75 85 ARG A N 1
ATOM 640 C CA . ARG A 1 85 ? -15.042 15.061 -0.370 1.00 80.75 85 ARG A CA 1
ATOM 641 C C . ARG A 1 85 ? -13.756 14.682 -1.110 1.00 80.75 85 ARG A C 1
ATOM 643 O O . ARG A 1 85 ? -13.054 15.566 -1.582 1.00 80.75 85 ARG A O 1
ATOM 650 N N . HIS A 1 86 ? -13.463 13.389 -1.239 1.00 72.69 86 HIS A N 1
ATOM 651 C CA . HIS A 1 86 ? -12.280 12.878 -1.941 1.00 72.69 86 HIS A CA 1
ATOM 652 C C . HIS A 1 86 ? -12.605 12.225 -3.292 1.00 72.69 86 HIS A C 1
ATOM 654 O O . HIS A 1 86 ? -11.770 11.517 -3.858 1.00 72.69 86 HIS A O 1
ATOM 660 N N . ARG A 1 87 ? -13.795 12.492 -3.845 1.00 72.81 87 ARG A N 1
ATOM 661 C CA . ARG A 1 87 ? -14.257 11.945 -5.129 1.00 72.81 87 ARG A CA 1
ATOM 662 C C . ARG A 1 87 ? -13.298 12.275 -6.270 1.00 72.81 87 ARG A C 1
ATOM 664 O O . ARG A 1 87 ? -13.088 11.451 -7.152 1.00 72.81 87 ARG A O 1
ATOM 671 N N . GLU A 1 88 ? -12.697 13.459 -6.222 1.00 64.69 88 GLU A N 1
ATOM 672 C CA . GLU A 1 88 ? -11.724 13.926 -7.212 1.00 64.69 88 GLU A CA 1
ATOM 673 C C . GLU A 1 88 ? -10.411 13.126 -7.143 1.00 64.69 88 GLU A C 1
ATOM 675 O O . GLU A 1 88 ? -9.875 12.742 -8.179 1.00 64.69 88 GLU A O 1
ATOM 680 N N . ALA A 1 89 ? -9.948 12.763 -5.940 1.00 61.97 89 ALA A N 1
ATOM 681 C CA . ALA A 1 89 ? -8.733 11.967 -5.733 1.00 61.97 89 ALA A CA 1
ATOM 682 C C . ALA A 1 89 ? -8.919 10.466 -6.037 1.00 61.97 89 ALA A C 1
ATOM 684 O O . ALA A 1 89 ? -7.961 9.794 -6.407 1.00 61.97 89 ALA A O 1
ATOM 685 N N . MET A 1 90 ? -10.143 9.938 -5.903 1.00 62.16 90 MET A N 1
ATOM 686 C CA . MET A 1 90 ? -10.482 8.553 -6.274 1.00 62.16 90 MET A CA 1
ATOM 687 C C . MET A 1 90 ? -10.886 8.385 -7.747 1.00 62.16 90 MET A C 1
ATOM 689 O O . MET A 1 90 ? -11.148 7.263 -8.184 1.00 62.16 90 MET A O 1
ATOM 693 N N . SER A 1 91 ? -10.914 9.461 -8.539 1.00 67.06 91 SER A N 1
ATOM 694 C CA . SER A 1 91 ? -11.107 9.371 -9.989 1.00 67.06 91 SER A CA 1
ATOM 695 C C . SER A 1 91 ? -9.803 8.953 -10.685 1.00 67.06 91 SER A C 1
ATOM 697 O O . SER A 1 91 ? -9.091 9.748 -11.291 1.00 67.06 91 SER A O 1
ATOM 699 N N . TRP A 1 92 ? -9.448 7.671 -10.566 1.00 57.53 92 TRP A N 1
ATOM 700 C CA . TRP A 1 92 ? -8.316 7.102 -11.297 1.00 57.53 92 TRP A CA 1
ATOM 701 C C . TRP A 1 92 ? -8.696 6.932 -12.778 1.00 57.53 92 TRP A C 1
ATOM 703 O O . TRP A 1 92 ? -9.270 5.919 -13.170 1.00 57.53 92 TRP A O 1
ATOM 713 N N . GLY A 1 93 ? -8.385 7.954 -13.585 1.00 55.25 93 GLY A N 1
ATOM 714 C CA . GLY A 1 93 ? -8.432 7.923 -15.050 1.00 55.25 93 GLY A CA 1
ATOM 715 C C . GLY A 1 93 ? -9.705 8.490 -15.688 1.00 55.25 93 GLY A C 1
ATOM 716 O O . GLY A 1 93 ? -10.582 7.742 -16.107 1.00 55.25 93 GLY A O 1
ATOM 717 N N . GLY A 1 94 ? -9.761 9.812 -15.857 1.00 39.41 94 GLY A N 1
ATOM 718 C CA . GLY A 1 94 ? -10.495 10.448 -16.958 1.00 39.41 94 GLY A CA 1
ATOM 719 C C . GLY A 1 94 ? -9.476 11.052 -17.933 1.00 39.41 94 GLY A C 1
ATOM 720 O O . GLY A 1 94 ? -8.559 11.725 -17.458 1.00 39.41 94 GLY A O 1
ATOM 721 N N . PRO A 1 95 ? -9.559 10.792 -19.252 1.00 48.09 95 PRO A N 1
ATOM 722 C CA . PRO A 1 95 ? -8.619 11.351 -20.214 1.00 48.09 95 PRO A CA 1
ATOM 723 C C . PRO A 1 95 ? -8.816 12.867 -20.335 1.00 48.09 95 PRO A C 1
ATOM 725 O O . PRO A 1 95 ? -9.876 13.406 -20.018 1.00 48.09 95 PRO A O 1
ATOM 728 N N . GLU A 1 96 ? -7.756 13.526 -20.790 1.00 52.81 96 GLU A N 1
ATOM 729 C CA . GLU A 1 96 ? -7.678 14.928 -21.194 1.00 52.81 96 GLU A CA 1
ATOM 730 C C . GLU A 1 96 ? -8.986 15.505 -21.764 1.00 52.81 96 GLU A C 1
ATOM 732 O O . GLU A 1 96 ? -9.596 14.925 -22.659 1.00 52.81 96 GLU A O 1
ATOM 737 N N . GLY A 1 97 ? -9.352 16.714 -21.319 1.00 49.84 97 GLY A N 1
ATOM 738 C CA . GLY A 1 97 ? -10.314 17.552 -22.041 1.00 49.84 97 GLY A CA 1
ATOM 739 C C . GLY A 1 97 ? -11.401 18.203 -21.193 1.00 49.84 97 GLY A C 1
ATOM 740 O O . GLY A 1 97 ? -12.579 17.923 -21.374 1.00 49.84 97 GLY A O 1
ATOM 741 N N . ALA A 1 98 ? -11.031 19.147 -20.328 1.00 46.00 98 ALA A N 1
ATOM 742 C CA . ALA A 1 98 ? -11.958 20.188 -19.883 1.00 46.00 98 ALA A CA 1
ATOM 743 C C . ALA A 1 98 ? -11.207 21.511 -19.669 1.00 46.00 98 ALA A C 1
ATOM 745 O O . ALA A 1 98 ? -11.099 22.038 -18.564 1.00 46.00 98 ALA A O 1
ATOM 746 N N . GLN A 1 99 ? -10.688 22.071 -20.769 1.00 49.09 99 GLN A N 1
ATOM 747 C CA . GLN A 1 99 ? -10.661 23.527 -20.903 1.00 49.09 99 GLN A CA 1
ATOM 748 C C . GLN A 1 99 ? -12.096 24.025 -20.718 1.00 49.09 99 GLN A C 1
ATOM 750 O O . GLN A 1 99 ? -12.981 23.659 -21.487 1.00 49.09 99 GLN A O 1
ATOM 755 N N . GLY A 1 100 ? -12.334 24.852 -19.705 1.00 44.41 100 GLY A N 1
ATOM 756 C CA . GLY A 1 100 ? -13.657 25.429 -19.515 1.00 44.41 100 GLY A CA 1
ATOM 757 C C . GLY A 1 100 ? -13.815 26.182 -18.208 1.00 44.41 100 GLY A C 1
ATOM 758 O O . GLY A 1 100 ? -14.445 25.689 -17.284 1.00 44.41 100 GLY A O 1
ATOM 759 N N . GLY A 1 101 ? -13.305 27.413 -18.162 1.00 44.81 101 GLY A N 1
ATOM 760 C CA . GLY A 1 101 ? -13.829 28.416 -17.233 1.00 44.81 101 GLY A CA 1
ATOM 761 C C . GLY A 1 101 ? -12.927 28.766 -16.059 1.00 44.81 101 GLY A C 1
ATOM 762 O O . GLY A 1 101 ? -13.336 28.662 -14.906 1.00 44.81 101 GLY A O 1
ATOM 763 N N . HIS A 1 102 ? -11.750 29.321 -16.350 1.00 43.59 102 HIS A N 1
ATOM 764 C CA . HIS A 1 102 ? -11.109 30.269 -15.441 1.00 43.59 102 HIS A CA 1
ATOM 765 C C . HIS A 1 102 ? -12.020 31.509 -15.349 1.00 43.59 102 HIS A C 1
ATOM 767 O O . HIS A 1 102 ? -11.864 32.488 -16.077 1.00 43.59 102 HIS A O 1
ATOM 773 N N . ARG A 1 103 ? -13.057 31.438 -14.504 1.00 47.81 103 ARG A N 1
ATOM 774 C CA . ARG A 1 103 ? -13.821 32.610 -14.077 1.00 47.81 103 ARG A CA 1
ATOM 775 C C . ARG A 1 103 ? -12.954 33.359 -13.086 1.00 47.81 103 ARG A C 1
ATOM 777 O O . ARG A 1 103 ? -12.991 33.125 -11.882 1.00 47.81 103 ARG A O 1
ATOM 784 N N . THR A 1 104 ? -12.142 34.231 -13.666 1.00 53.69 104 THR A N 1
ATOM 785 C CA . THR A 1 104 ? -11.393 35.279 -13.001 1.00 53.69 104 THR A CA 1
ATOM 786 C C . THR A 1 104 ? -12.235 35.924 -11.909 1.00 53.69 104 THR A C 1
ATOM 788 O O . THR A 1 104 ? -13.364 36.372 -12.107 1.00 53.69 104 THR A O 1
ATOM 791 N N . THR A 1 105 ? -11.623 35.914 -10.741 1.00 56.47 105 THR A N 1
ATOM 792 C CA . THR A 1 105 ? -11.976 36.462 -9.444 1.00 56.47 105 THR A CA 1
ATOM 793 C C . THR A 1 105 ? -12.507 37.902 -9.535 1.00 56.47 105 THR A C 1
ATOM 795 O O . THR A 1 105 ? -11.799 38.862 -9.255 1.00 56.47 105 THR A O 1
ATOM 798 N N . ALA A 1 106 ? -13.783 38.076 -9.885 1.00 48.72 106 ALA A N 1
ATOM 799 C CA . ALA A 1 106 ? -14.457 39.380 -9.911 1.00 48.72 106 ALA A CA 1
ATOM 800 C C . ALA A 1 106 ? -14.998 39.836 -8.535 1.00 48.72 106 ALA A C 1
ATOM 802 O O . ALA A 1 106 ? -15.811 40.752 -8.471 1.00 48.72 106 ALA A O 1
ATOM 803 N N . GLN A 1 107 ? -14.564 39.232 -7.420 1.00 52.38 107 GLN A N 1
ATOM 804 C CA . GLN A 1 107 ? -15.004 39.626 -6.068 1.00 52.38 107 GLN A CA 1
ATOM 805 C C . GLN A 1 107 ? -13.893 40.150 -5.142 1.00 52.38 107 GLN A C 1
ATOM 807 O O . GLN A 1 107 ? -14.164 40.465 -3.988 1.00 52.38 107 GLN A O 1
ATOM 812 N N . GLN A 1 108 ? -12.657 40.329 -5.622 1.00 55.28 108 GLN A N 1
ATOM 813 C CA . GLN A 1 108 ? -11.561 40.848 -4.781 1.00 55.28 108 GLN A CA 1
ATOM 814 C C . GLN A 1 108 ? -11.381 42.379 -4.799 1.00 55.28 108 GLN A C 1
ATOM 816 O O . GLN A 1 108 ? -10.518 42.889 -4.090 1.00 55.28 108 GLN A O 1
ATOM 821 N N . PHE A 1 109 ? -12.208 43.141 -5.528 1.00 49.44 109 PHE A N 1
ATOM 822 C CA . PHE A 1 109 ? -12.000 44.592 -5.707 1.00 49.44 109 PHE A CA 1
ATOM 823 C C . PHE A 1 109 ? -13.044 45.535 -5.075 1.00 49.44 109 PHE A C 1
ATOM 825 O O . PHE A 1 109 ? -12.910 46.746 -5.215 1.00 49.44 109 PHE A O 1
ATOM 832 N N . PHE A 1 110 ? -14.021 45.041 -4.304 1.00 53.19 110 PHE A N 1
ATOM 833 C CA . PHE A 1 110 ? -15.023 45.891 -3.622 1.00 53.19 110 PHE A CA 1
ATOM 834 C C . PHE A 1 110 ? -15.014 45.747 -2.089 1.00 53.19 110 PHE A C 1
ATOM 836 O O . PHE A 1 110 ? -16.052 45.603 -1.454 1.00 53.19 110 PHE A O 1
ATOM 843 N N . GLY A 1 111 ? -13.826 45.795 -1.473 1.00 48.09 111 GLY A N 1
ATOM 844 C CA . GLY A 1 111 ? -13.675 45.648 -0.015 1.00 48.09 111 GLY A CA 1
ATOM 845 C C . GLY A 1 111 ? -12.757 46.650 0.691 1.00 48.09 111 GLY A C 1
ATOM 846 O O . GLY A 1 111 ? -12.568 46.540 1.899 1.00 48.09 111 GLY A O 1
ATOM 847 N N . LYS A 1 112 ? -12.171 47.630 -0.009 1.00 55.41 112 LYS A N 1
ATOM 848 C CA . LYS A 1 112 ? -11.339 48.671 0.619 1.00 55.41 112 LYS A CA 1
ATOM 849 C C . LYS A 1 112 ? -11.638 50.051 0.046 1.00 55.41 112 LYS A C 1
ATOM 851 O O . LYS A 1 112 ? -11.010 50.481 -0.914 1.00 55.41 112 LYS A O 1
ATOM 856 N N . ARG A 1 113 ? -12.595 50.735 0.671 1.00 48.78 113 ARG A N 1
ATOM 857 C CA . ARG A 1 113 ? -12.563 52.175 0.987 1.00 48.78 113 ARG A CA 1
ATOM 858 C C . ARG A 1 113 ? -13.822 52.505 1.790 1.00 48.78 113 ARG A C 1
ATOM 860 O O . ARG A 1 113 ? -14.833 52.927 1.244 1.00 48.78 113 ARG A O 1
ATOM 867 N N . LYS A 1 114 ? -13.758 52.245 3.099 1.00 47.47 114 LYS A N 1
ATOM 868 C CA . LYS A 1 114 ? -14.646 52.887 4.069 1.00 47.47 114 LYS A CA 1
ATOM 869 C C . LYS A 1 114 ? -13.930 54.141 4.566 1.00 47.47 114 LYS A C 1
ATOM 871 O O . LYS A 1 114 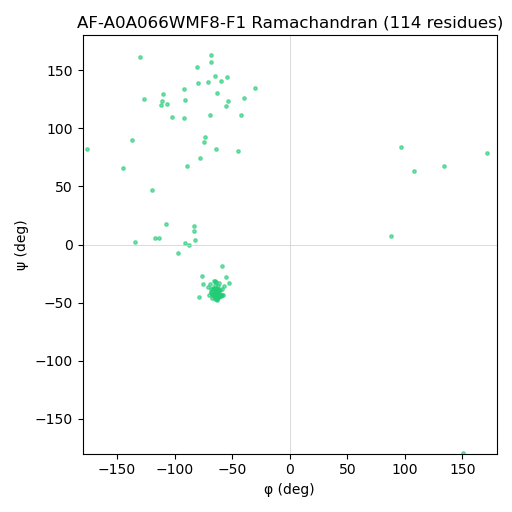? -12.727 54.116 4.802 1.00 47.47 114 LYS A O 1
ATOM 876 N N . VAL A 1 115 ? -14.709 55.205 4.590 1.00 47.22 115 VAL A N 1
ATOM 877 C CA . VAL A 1 115 ? -14.374 56.611 4.780 1.00 47.22 115 VAL A CA 1
ATOM 878 C C . VAL A 1 115 ? -13.951 56.868 6.228 1.00 47.22 115 VAL A C 1
ATOM 880 O O . VAL A 1 115 ? -14.560 56.311 7.143 1.00 47.22 115 VAL A O 1
ATOM 883 N N . GLY A 1 116 ? -12.933 57.705 6.400 1.00 43.22 116 GLY A N 1
ATOM 884 C CA . GLY A 1 116 ? -12.511 58.349 7.640 1.00 43.22 116 GLY A CA 1
ATOM 885 C C . GLY A 1 116 ? -11.849 59.658 7.257 1.00 43.22 116 GLY A C 1
ATOM 886 O O . GLY A 1 116 ? -10.943 59.581 6.396 1.00 43.22 116 GLY A O 1
#

Solvent-accessible surface area (backbone atoms only — not comparable to full-atom values): 7428 Å² total; per-residue (Å²): 131,89,51,76,65,56,58,53,52,50,51,52,54,52,50,52,53,51,50,52,51,49,57,62,71,54,65,46,68,68,55,55,50,52,50,47,55,49,39,52,54,33,43,77,72,36,32,44,73,50,102,89,47,79,46,69,72,66,96,68,76,84,73,52,74,66,56,49,53,54,50,49,52,52,48,52,51,53,48,52,52,51,49,63,74,41,43,77,79,68,55,83,80,76,80,92,86,75,89,81,76,89,74,73,79,86,76,82,81,85,80,85,83,83,88,130

pLDDT: mean 71.8, std 14.93, range [39.41, 95.88]